Protein AF-A0A2N6DGY4-F1 (afdb_monomer_lite)

Structure (mmCIF, N/CA/C/O backbone):
data_AF-A0A2N6DGY4-F1
#
_entry.id   AF-A0A2N6DGY4-F1
#
loop_
_atom_site.group_PDB
_atom_site.id
_atom_site.type_symbol
_atom_site.label_atom_id
_atom_site.label_alt_id
_atom_site.label_comp_id
_atom_site.label_asym_id
_atom_site.label_entity_id
_atom_site.label_seq_id
_atom_site.pdbx_PDB_ins_code
_atom_site.Cartn_x
_atom_site.Cartn_y
_atom_site.Cartn_z
_atom_site.occupancy
_atom_site.B_iso_or_equiv
_atom_site.auth_seq_id
_atom_site.auth_comp_id
_atom_site.auth_asym_id
_atom_site.auth_atom_id
_atom_site.pdbx_PDB_model_num
ATOM 1 N N . MET A 1 1 ? -40.357 12.309 -20.373 1.00 39.03 1 MET A N 1
ATOM 2 C CA . MET A 1 1 ? -41.291 12.139 -21.505 1.00 39.03 1 MET A CA 1
ATOM 3 C C . MET A 1 1 ? -40.681 11.118 -22.442 1.00 39.03 1 MET A C 1
ATOM 5 O O . MET A 1 1 ? -39.533 11.291 -22.821 1.00 39.03 1 MET A O 1
ATOM 9 N N . VAL A 1 2 ? -41.401 10.028 -22.698 1.00 41.91 2 VAL A N 1
ATOM 10 C CA . VAL A 1 2 ? -40.986 8.925 -23.576 1.00 41.91 2 VAL A CA 1
ATOM 11 C C . VAL A 1 2 ? -41.281 9.350 -25.013 1.00 41.91 2 VAL A C 1
ATOM 13 O O . VAL A 1 2 ? -42.419 9.712 -25.300 1.00 41.91 2 VAL A O 1
ATOM 16 N N . VAL A 1 3 ? -40.279 9.338 -25.892 1.00 42.84 3 VAL A N 1
ATOM 17 C CA . VAL A 1 3 ? -40.482 9.510 -27.337 1.00 42.84 3 VAL A CA 1
ATOM 18 C C . VAL A 1 3 ? -40.303 8.132 -27.959 1.00 42.84 3 VAL A C 1
ATOM 20 O O . VAL A 1 3 ? -39.264 7.504 -27.794 1.00 42.84 3 VAL A O 1
ATOM 23 N N . SER A 1 4 ? -41.384 7.632 -28.548 1.00 48.47 4 SER A N 1
ATOM 24 C CA . SER A 1 4 ? -41.482 6.317 -29.173 1.00 48.47 4 SER A CA 1
ATOM 25 C C . SER A 1 4 ? -41.082 6.425 -30.641 1.00 48.47 4 SER A C 1
ATOM 27 O O . SER A 1 4 ? -41.733 7.152 -31.390 1.00 48.47 4 SER A O 1
ATOM 29 N N . ASP A 1 5 ? -40.075 5.663 -31.063 1.00 54.09 5 ASP A N 1
ATOM 30 C CA . ASP A 1 5 ? -39.605 5.596 -32.452 1.00 54.09 5 ASP A CA 1
ATOM 31 C C . ASP A 1 5 ? -40.503 4.686 -33.303 1.00 54.09 5 ASP A C 1
ATOM 33 O O . ASP A 1 5 ? -40.156 3.550 -33.624 1.00 54.09 5 ASP A O 1
ATOM 37 N N . TYR A 1 6 ? -41.688 5.172 -33.671 1.00 53.78 6 TYR A N 1
ATOM 38 C CA . TYR A 1 6 ? -42.508 4.499 -34.677 1.00 53.78 6 TYR A CA 1
ATOM 39 C C . TYR A 1 6 ? -42.215 5.080 -36.065 1.00 53.78 6 TYR A C 1
ATOM 41 O O . TYR A 1 6 ? -42.572 6.223 -36.348 1.00 53.78 6 TYR A O 1
ATOM 49 N N . SER A 1 7 ? -41.584 4.291 -36.940 1.00 55.41 7 SER A N 1
ATOM 50 C CA . SER A 1 7 ? -41.546 4.564 -38.384 1.00 55.41 7 SER A CA 1
ATOM 51 C C . SER A 1 7 ? -42.623 3.734 -39.088 1.00 55.41 7 SER A C 1
ATOM 53 O O . SER A 1 7 ? -42.681 2.522 -38.871 1.00 55.41 7 SER A O 1
ATOM 55 N N . PRO A 1 8 ? -43.490 4.348 -39.911 1.00 58.81 8 PRO A N 1
ATOM 56 C CA . PRO A 1 8 ? -44.536 3.620 -40.616 1.00 58.81 8 PRO A CA 1
ATOM 57 C C . PRO A 1 8 ? -43.950 2.700 -41.705 1.00 58.81 8 PRO A C 1
ATOM 59 O O . PRO A 1 8 ? -42.898 3.007 -42.271 1.00 58.81 8 PRO A O 1
ATOM 62 N N . PRO A 1 9 ? -44.625 1.581 -42.021 1.00 60.22 9 PRO A N 1
ATOM 63 C CA . PRO A 1 9 ? -44.179 0.657 -43.057 1.00 60.22 9 PRO A CA 1
ATOM 64 C C . PRO A 1 9 ? -44.256 1.293 -44.452 1.00 60.22 9 PRO A C 1
ATOM 66 O O . PRO A 1 9 ? -45.220 1.983 -44.787 1.00 60.22 9 PRO A O 1
ATOM 69 N N . ILE A 1 10 ? -43.216 1.056 -45.253 1.00 59.31 10 ILE A N 1
ATOM 70 C CA . ILE A 1 10 ? -43.077 1.553 -46.626 1.00 59.31 10 ILE A CA 1
ATOM 71 C C . ILE A 1 10 ? -43.945 0.694 -47.553 1.00 59.31 10 ILE A C 1
ATOM 73 O O . ILE A 1 10 ? -43.840 -0.530 -47.556 1.00 59.31 10 ILE A O 1
ATOM 77 N N . ASP A 1 11 ? -44.802 1.350 -48.334 1.00 55.53 11 ASP A N 1
ATOM 78 C CA . ASP A 1 11 ? -45.708 0.724 -49.297 1.00 55.53 11 ASP A CA 1
ATOM 79 C C . ASP A 1 11 ? -45.012 0.576 -50.662 1.00 55.53 11 ASP A C 1
ATOM 81 O O . ASP A 1 11 ? -44.899 1.526 -51.445 1.00 55.53 11 ASP A O 1
ATOM 85 N N . TYR A 1 12 ? -44.476 -0.621 -50.913 1.00 55.09 12 TYR A N 1
ATOM 86 C CA . TYR A 1 12 ? -43.633 -0.939 -52.072 1.00 55.09 12 TYR A CA 1
ATOM 87 C C . TYR A 1 12 ? -44.379 -0.911 -53.419 1.00 55.09 12 TYR A C 1
ATOM 89 O O . TYR A 1 12 ? -43.731 -0.910 -54.464 1.00 55.09 12 TYR A O 1
ATOM 97 N N . GLU A 1 13 ? -45.714 -0.825 -53.431 1.00 57.50 13 GLU A N 1
ATOM 98 C CA . GLU A 1 13 ? -46.500 -0.733 -54.672 1.00 57.50 13 GLU A CA 1
ATOM 99 C C . GLU A 1 13 ? -46.422 0.654 -55.337 1.00 57.50 13 GLU A C 1
ATOM 101 O O . GLU A 1 13 ? -46.676 0.782 -56.536 1.00 57.50 13 GLU A O 1
ATOM 106 N N . LYS A 1 14 ? -46.024 1.703 -54.601 1.00 56.22 14 LYS A N 1
ATOM 107 C CA . LYS A 1 14 ? -45.952 3.087 -55.117 1.00 56.22 14 LYS A CA 1
ATOM 108 C C . LYS A 1 14 ? -44.563 3.538 -55.576 1.00 56.22 14 LYS A C 1
ATOM 110 O O . LYS A 1 14 ? -44.437 4.657 -56.072 1.00 56.22 14 LYS A O 1
ATOM 115 N N . GLN A 1 15 ? -43.526 2.713 -55.422 1.00 55.09 15 GLN A N 1
ATOM 116 C CA . GLN A 1 15 ? -42.140 3.090 -55.738 1.00 55.09 15 GLN A CA 1
ATOM 117 C C . GLN A 1 15 ? -41.416 2.010 -56.561 1.00 55.09 15 GLN A C 1
ATOM 119 O O . GLN A 1 15 ? -40.514 1.342 -56.053 1.00 55.09 15 GLN A O 1
ATOM 124 N N . PRO A 1 16 ? -41.745 1.855 -57.858 1.00 52.66 16 PRO A N 1
ATOM 125 C CA . PRO A 1 16 ? -41.068 0.888 -58.726 1.00 52.66 16 PRO A CA 1
ATOM 126 C C . PRO A 1 16 ? -39.589 1.229 -59.003 1.00 52.66 16 PRO A C 1
ATOM 128 O O . PRO A 1 16 ? -38.867 0.414 -59.569 1.00 52.66 16 PRO A O 1
ATOM 131 N N . GLU A 1 17 ? -39.097 2.406 -58.597 1.00 54.88 17 GLU A N 1
ATOM 132 C CA . GLU A 1 17 ? -37.714 2.837 -58.855 1.00 54.88 17 GLU A CA 1
ATOM 133 C C . GLU A 1 17 ? -36.662 2.247 -57.899 1.00 54.88 17 GLU A C 1
ATOM 135 O O . GLU A 1 17 ? -35.471 2.315 -58.203 1.00 54.88 17 GLU A O 1
ATOM 140 N N . LEU A 1 18 ? -37.069 1.627 -56.783 1.00 50.31 18 LEU A N 1
ATOM 141 C CA . LEU A 1 18 ? -36.147 0.964 -55.843 1.00 50.31 18 LEU A CA 1
ATOM 142 C C . LEU A 1 18 ? -35.707 -0.440 -56.299 1.00 50.31 18 LEU A C 1
ATOM 144 O O . LEU A 1 18 ? -34.848 -1.049 -55.667 1.00 50.31 18 LEU A O 1
ATOM 148 N N . LEU A 1 19 ? -36.252 -0.943 -57.410 1.00 54.75 19 LEU A N 1
ATOM 149 C CA . LEU A 1 19 ? -35.887 -2.224 -58.024 1.00 54.75 19 LEU A CA 1
ATOM 150 C C . LEU A 1 19 ? -34.926 -2.030 -59.208 1.00 54.75 19 LEU A C 1
ATOM 152 O O . LEU A 1 19 ? -35.121 -2.602 -60.279 1.00 54.75 19 LEU A O 1
ATOM 156 N N . LYS A 1 20 ? -33.882 -1.211 -59.038 1.00 52.59 20 LYS A N 1
ATOM 157 C CA . LYS A 1 20 ? -32.776 -1.151 -60.004 1.00 52.59 20 LYS A CA 1
ATOM 158 C C . LYS A 1 20 ? -31.619 -2.030 -59.531 1.00 52.59 20 LYS A C 1
ATOM 160 O O . LYS A 1 20 ? -31.184 -1.963 -58.389 1.00 52.59 20 LYS A O 1
ATOM 165 N N . GLU A 1 21 ? -31.233 -2.890 -60.462 1.00 56.59 21 GLU A N 1
ATOM 166 C CA . GLU A 1 21 ? -30.308 -4.024 -60.453 1.00 56.59 21 GLU A CA 1
ATOM 167 C C . GLU A 1 21 ? -29.073 -3.912 -59.535 1.00 56.5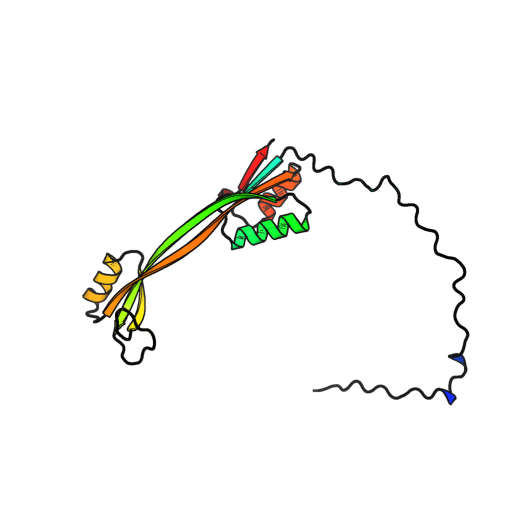9 21 GLU A C 1
ATOM 169 O O . GLU A 1 21 ? -28.536 -2.821 -59.333 1.00 56.59 21 GLU A O 1
ATOM 174 N N . PRO A 1 22 ? -28.562 -5.047 -59.011 1.00 53.75 22 PRO A N 1
ATOM 175 C CA . PRO A 1 22 ? -27.356 -5.051 -58.193 1.00 53.75 22 PRO A CA 1
ATOM 176 C C . PRO A 1 22 ? -26.174 -4.496 -58.991 1.00 53.75 22 PRO A C 1
ATOM 178 O O . PRO A 1 22 ? -25.843 -4.986 -60.073 1.00 53.75 22 PRO A O 1
ATOM 181 N N . VAL A 1 23 ? -25.524 -3.480 -58.422 1.00 52.97 23 VAL A N 1
ATOM 182 C CA . VAL A 1 23 ? -24.280 -2.898 -58.931 1.00 52.97 23 VAL A CA 1
ATOM 183 C C . VAL A 1 23 ? -23.267 -4.025 -59.131 1.00 52.97 23 VAL A C 1
ATOM 185 O O . VAL A 1 23 ? -22.793 -4.630 -58.168 1.00 52.97 23 VAL A O 1
ATOM 188 N N . LYS A 1 24 ? -22.938 -4.323 -60.391 1.00 49.06 24 LYS A N 1
ATOM 189 C CA . LYS A 1 24 ? -21.827 -5.210 -60.735 1.00 49.06 24 LYS A CA 1
ATOM 190 C C . LYS A 1 24 ? -20.536 -4.531 -60.281 1.00 49.06 24 LYS A C 1
ATOM 192 O O . LYS A 1 24 ? -20.100 -3.559 -60.889 1.00 49.06 24 LYS A O 1
ATOM 197 N N . LEU A 1 25 ? -19.946 -5.026 -59.195 1.00 57.31 25 LEU A N 1
ATOM 198 C CA . LEU A 1 25 ? -18.586 -4.678 -58.790 1.00 57.31 25 LEU A CA 1
ATOM 199 C C . LEU A 1 25 ? -17.621 -5.320 -59.794 1.00 57.31 25 LEU A C 1
ATOM 201 O O . LEU A 1 25 ? -17.200 -6.464 -59.629 1.00 57.31 25 LEU A O 1
ATOM 205 N N . GLU A 1 26 ? -17.324 -4.608 -60.876 1.00 49.41 26 GLU A N 1
ATOM 206 C CA . GLU A 1 26 ? -16.215 -4.959 -61.755 1.00 49.41 26 GLU A CA 1
ATOM 207 C C . GLU A 1 26 ? -14.895 -4.594 -61.068 1.00 49.41 26 GLU A C 1
ATOM 209 O O . GLU A 1 26 ? -14.619 -3.428 -60.796 1.00 49.41 26 GLU A O 1
ATOM 214 N N . GLY A 1 27 ? -14.080 -5.616 -60.805 1.00 51.31 27 GLY A N 1
ATOM 215 C CA . GLY A 1 27 ? -12.687 -5.473 -60.394 1.00 51.31 27 GLY A CA 1
ATOM 216 C C . GLY A 1 27 ? -12.448 -5.747 -58.913 1.00 51.31 27 GLY A C 1
ATOM 217 O O . GLY A 1 27 ? -12.814 -4.963 -58.041 1.00 51.31 27 GLY A O 1
ATOM 218 N N . GLU A 1 28 ? -11.771 -6.861 -58.630 1.00 56.12 28 GLU A N 1
ATOM 219 C CA . GLU A 1 28 ? -11.122 -7.101 -57.341 1.00 56.12 28 GLU A CA 1
ATOM 220 C C . GLU A 1 28 ? -10.178 -5.911 -57.065 1.00 56.12 28 GLU A C 1
ATOM 222 O O . GLU A 1 28 ? -9.369 -5.578 -57.938 1.00 56.12 28 GLU A O 1
ATOM 227 N N . PRO A 1 29 ? -10.290 -5.209 -55.920 1.00 58.53 29 PRO A N 1
ATOM 228 C CA . PRO A 1 29 ? -9.463 -4.037 -55.665 1.00 58.53 29 PRO A CA 1
ATOM 229 C C . PRO A 1 29 ? -7.990 -4.442 -55.740 1.00 58.53 29 PRO A C 1
ATOM 231 O O . PRO A 1 29 ? -7.596 -5.433 -55.120 1.00 58.53 29 PRO A O 1
ATOM 234 N N . GLU A 1 30 ? -7.179 -3.691 -56.498 1.00 59.34 30 GLU A N 1
ATOM 235 C CA . GLU A 1 30 ? -5.741 -3.944 -56.605 1.00 59.34 30 GLU A CA 1
ATOM 236 C C . GLU A 1 30 ? -5.162 -4.154 -55.204 1.00 59.34 30 GLU A C 1
ATOM 238 O O . GLU A 1 30 ? -5.212 -3.266 -54.344 1.00 59.34 30 GLU A O 1
ATOM 243 N N . LYS A 1 31 ? -4.625 -5.358 -54.960 1.00 57.69 31 LYS A N 1
ATOM 244 C CA . LYS A 1 31 ? -3.928 -5.678 -53.715 1.00 57.69 31 LYS A CA 1
ATOM 245 C C . LYS A 1 31 ? -2.839 -4.633 -53.531 1.00 57.69 31 LYS A C 1
ATOM 247 O O . LYS A 1 31 ? -1.852 -4.628 -54.270 1.00 57.69 31 LYS A O 1
ATOM 252 N N . ARG A 1 32 ? -3.029 -3.741 -52.552 1.00 54.66 32 ARG A N 1
ATOM 253 C CA . ARG A 1 32 ? -2.043 -2.722 -52.188 1.00 54.66 32 ARG A CA 1
ATOM 254 C C . ARG A 1 32 ? -0.699 -3.424 -52.037 1.00 54.66 32 ARG A C 1
ATOM 256 O O . ARG A 1 32 ? -0.557 -4.317 -51.201 1.00 54.66 32 ARG A O 1
ATOM 263 N N . LYS A 1 33 ? 0.279 -3.045 -52.860 1.00 54.59 33 LYS A N 1
ATOM 264 C CA . LYS A 1 33 ? 1.660 -3.485 -52.668 1.00 54.59 33 LYS A CA 1
ATOM 265 C C . LYS A 1 33 ? 2.062 -3.007 -51.278 1.00 54.59 33 LYS A C 1
ATOM 267 O O . LYS A 1 33 ? 2.121 -1.804 -51.042 1.00 54.59 33 LYS A O 1
ATOM 272 N N . VAL A 1 34 ? 2.259 -3.944 -50.353 1.00 52.31 34 VAL A N 1
ATOM 273 C CA . VAL A 1 34 ? 2.777 -3.635 -49.020 1.00 52.31 34 VAL A CA 1
ATOM 274 C C . VAL A 1 34 ? 4.138 -2.993 -49.235 1.00 52.31 34 VAL A C 1
ATOM 276 O O . VAL A 1 34 ? 5.075 -3.649 -49.696 1.00 52.31 34 VAL A O 1
ATOM 279 N N . ASP A 1 35 ? 4.219 -1.693 -48.977 1.00 48.44 35 ASP A N 1
ATOM 280 C CA . ASP A 1 35 ? 5.460 -0.952 -49.095 1.00 48.44 35 ASP A CA 1
ATOM 281 C C . ASP A 1 35 ? 6.401 -1.445 -47.991 1.00 48.44 35 ASP A C 1
ATOM 283 O O . ASP A 1 35 ? 6.262 -1.103 -46.815 1.00 48.44 35 ASP A O 1
ATOM 287 N N . LYS A 1 36 ? 7.338 -2.326 -48.359 1.00 55.38 36 LYS A N 1
ATOM 288 C CA . LYS A 1 36 ? 8.280 -2.966 -47.425 1.00 55.38 36 LYS A CA 1
ATOM 289 C C . LYS A 1 36 ? 9.195 -1.960 -46.716 1.00 55.38 36 LYS A C 1
ATOM 291 O O . LYS A 1 36 ? 9.914 -2.351 -45.805 1.00 55.38 36 LYS A O 1
ATOM 296 N N . ARG A 1 37 ? 9.172 -0.682 -47.110 1.00 54.00 37 ARG A N 1
ATOM 297 C CA . ARG A 1 37 ? 9.932 0.402 -46.473 1.00 54.00 37 ARG A CA 1
ATOM 298 C C . ARG A 1 37 ? 9.261 0.958 -45.214 1.00 54.00 37 ARG A C 1
ATOM 300 O O . ARG A 1 37 ? 9.945 1.594 -44.425 1.00 54.00 37 ARG A O 1
ATOM 307 N N . ASN A 1 38 ? 7.974 0.668 -44.998 1.00 42.44 38 ASN A N 1
ATOM 308 C CA . ASN A 1 38 ? 7.235 1.082 -43.798 1.00 42.44 38 ASN A CA 1
ATOM 309 C C . ASN A 1 38 ? 7.101 -0.0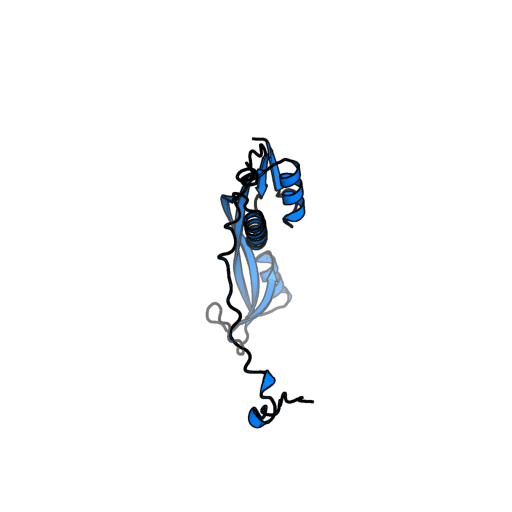19 -42.740 1.00 42.44 38 ASN A C 1
ATOM 311 O O . ASN A 1 38 ? 6.539 0.226 -41.678 1.00 42.44 38 ASN A O 1
ATOM 315 N N . LEU A 1 39 ? 7.687 -1.199 -42.962 1.00 43.22 39 LEU A N 1
ATOM 316 C CA . LEU A 1 39 ? 8.023 -2.119 -41.872 1.00 43.22 39 LEU A CA 1
ATOM 317 C C . LEU A 1 39 ? 9.331 -1.659 -41.215 1.00 43.22 39 LEU A C 1
ATOM 319 O O . LEU A 1 39 ? 10.287 -2.415 -41.081 1.00 43.22 39 LEU A O 1
ATOM 323 N N . ILE A 1 40 ? 9.373 -0.394 -40.795 1.00 43.91 40 ILE A N 1
ATOM 324 C CA . ILE A 1 40 ? 10.245 -0.013 -39.694 1.00 43.91 40 ILE A CA 1
ATOM 325 C C . ILE A 1 40 ? 9.531 -0.582 -38.474 1.00 43.91 40 ILE A C 1
ATOM 327 O O . ILE A 1 40 ? 8.750 0.099 -37.816 1.00 43.91 40 ILE A O 1
ATOM 331 N N . THR A 1 41 ? 9.750 -1.869 -38.192 1.00 46.97 41 THR A N 1
ATOM 332 C CA . THR A 1 41 ? 9.709 -2.313 -36.798 1.00 46.97 41 THR A CA 1
ATOM 333 C C . THR A 1 41 ? 10.499 -1.264 -36.028 1.00 46.97 41 THR A C 1
ATOM 335 O O . THR A 1 41 ? 11.653 -1.044 -36.418 1.00 46.97 41 THR A O 1
ATOM 338 N N . PRO A 1 42 ? 9.925 -0.561 -35.032 1.00 45.28 42 PRO A N 1
ATOM 339 C CA . PRO A 1 42 ? 10.731 0.291 -34.188 1.00 45.28 42 PRO A CA 1
ATOM 340 C C . PRO A 1 42 ? 11.782 -0.635 -33.598 1.00 45.28 42 PRO A C 1
ATOM 342 O O . PRO A 1 42 ? 11.497 -1.500 -32.771 1.00 45.28 42 PRO A O 1
ATOM 345 N N . VAL A 1 43 ? 12.998 -0.525 -34.120 1.00 45.91 43 VAL A N 1
ATOM 346 C CA . VAL A 1 43 ? 14.154 -1.136 -33.510 1.00 45.91 43 VAL A CA 1
ATOM 347 C C . VAL A 1 43 ? 14.297 -0.324 -32.236 1.00 45.91 43 VAL A C 1
ATOM 349 O O . VAL A 1 43 ? 14.876 0.759 -32.235 1.00 45.91 43 VAL A O 1
ATOM 352 N N . LEU A 1 44 ? 13.657 -0.793 -31.167 1.00 54.84 44 LEU A N 1
ATOM 353 C CA . LEU A 1 44 ? 13.866 -0.322 -29.808 1.00 54.84 44 LEU A CA 1
ATOM 354 C C . LEU A 1 44 ? 15.296 -0.740 -29.417 1.00 54.84 44 LEU A C 1
ATOM 356 O O . LEU A 1 44 ? 15.514 -1.562 -28.540 1.00 54.84 44 LEU A O 1
ATOM 360 N N . THR A 1 45 ? 16.309 -0.217 -30.111 1.00 56.19 45 THR A N 1
ATOM 361 C CA . THR A 1 45 ? 17.705 -0.188 -29.663 1.00 56.19 45 THR A CA 1
ATOM 362 C C . THR A 1 45 ? 17.857 1.034 -28.781 1.00 56.19 45 THR A C 1
ATOM 364 O O . THR A 1 45 ? 18.548 2.000 -29.101 1.00 56.19 45 THR A O 1
ATOM 367 N N . GLY A 1 46 ? 17.100 1.032 -27.695 1.00 62.28 46 GLY A N 1
ATOM 368 C CA . GLY A 1 46 ? 17.268 1.997 -26.640 1.00 62.28 46 GLY A CA 1
ATOM 369 C C . GLY A 1 46 ? 18.377 1.546 -25.706 1.00 62.28 46 GLY A C 1
ATOM 370 O O . GLY A 1 46 ? 18.266 0.488 -25.093 1.00 62.28 46 GLY A O 1
ATOM 371 N N . ASN A 1 47 ? 19.423 2.356 -25.555 1.00 83.12 47 ASN A N 1
ATOM 372 C CA . ASN A 1 47 ? 20.480 2.118 -24.567 1.00 83.12 47 ASN A CA 1
ATOM 373 C C . ASN A 1 47 ? 20.053 2.557 -23.160 1.00 83.12 47 ASN A C 1
ATOM 375 O O . ASN A 1 47 ? 20.900 2.802 -22.312 1.00 83.12 47 ASN A O 1
ATOM 379 N N . TYR A 1 48 ? 18.757 2.727 -22.904 1.00 88.69 48 TYR A N 1
ATOM 380 C CA . TYR A 1 48 ? 18.251 3.098 -21.595 1.00 88.69 48 TYR A CA 1
ATOM 381 C C . TYR A 1 48 ? 17.204 2.092 -21.121 1.00 88.69 48 TYR A C 1
ATOM 383 O O . TYR A 1 48 ? 16.406 1.548 -21.885 1.00 88.69 48 TYR A O 1
ATOM 391 N N . SER A 1 49 ? 17.210 1.854 -19.820 1.00 91.12 49 SER A N 1
ATOM 392 C CA . SER A 1 49 ? 16.173 1.134 -19.096 1.00 91.12 49 SER A CA 1
ATOM 393 C C . SER A 1 49 ? 15.694 1.999 -17.950 1.00 91.12 49 SER A C 1
ATOM 395 O O . SER A 1 49 ? 16.493 2.675 -17.303 1.00 91.12 49 SER A O 1
ATOM 397 N N . ILE A 1 50 ? 14.405 1.954 -17.668 1.00 93.00 50 ILE A N 1
ATOM 398 C CA . ILE A 1 50 ? 13.826 2.639 -16.522 1.00 93.00 50 ILE A CA 1
ATOM 399 C C . ILE A 1 50 ? 13.405 1.603 -15.490 1.00 93.00 50 ILE A C 1
ATOM 401 O O . ILE A 1 50 ? 12.735 0.628 -15.815 1.00 93.00 50 ILE A O 1
ATOM 405 N N . GLN A 1 51 ? 13.813 1.806 -14.249 1.00 94.69 51 GLN A N 1
ATOM 406 C CA . GLN A 1 51 ? 13.444 0.974 -13.120 1.00 94.69 51 GLN A CA 1
ATOM 407 C C . GLN A 1 51 ? 12.493 1.744 -12.214 1.00 94.69 51 GLN A C 1
ATOM 409 O O . GLN A 1 51 ? 12.793 2.852 -11.768 1.00 94.69 51 GLN A O 1
ATOM 414 N N . PHE A 1 52 ? 11.353 1.134 -11.936 1.00 95.75 52 PHE A N 1
ATOM 415 C CA . PHE A 1 52 ? 10.380 1.562 -10.950 1.00 95.75 52 PHE A CA 1
ATOM 416 C C . PHE A 1 52 ? 10.576 0.716 -9.704 1.00 95.75 52 PHE A C 1
ATOM 418 O O . PHE A 1 52 ? 10.350 -0.487 -9.750 1.00 95.75 52 PHE A O 1
ATOM 425 N N . LEU A 1 53 ? 11.016 1.334 -8.615 1.00 95.94 53 LEU A N 1
ATOM 426 C CA . LEU A 1 53 ? 11.391 0.647 -7.387 1.00 95.94 53 LEU A CA 1
ATOM 427 C C . LEU A 1 53 ? 10.356 0.871 -6.289 1.00 95.94 53 LEU A C 1
ATOM 429 O O . LEU A 1 53 ? 9.907 1.997 -6.063 1.00 95.94 53 LEU A O 1
ATOM 433 N N . ASP A 1 54 ? 10.035 -0.186 -5.552 1.00 94.88 54 ASP A N 1
ATOM 434 C CA . ASP A 1 54 ? 9.148 -0.168 -4.393 1.00 94.88 54 ASP A CA 1
ATOM 435 C C . ASP A 1 54 ? 7.804 0.522 -4.694 1.00 94.88 54 ASP A C 1
ATOM 437 O O . ASP A 1 54 ? 7.311 1.371 -3.934 1.00 94.88 54 ASP A O 1
ATOM 441 N N . ILE A 1 55 ? 7.215 0.211 -5.851 1.00 95.44 55 ILE A N 1
ATOM 442 C CA . ILE A 1 55 ? 5.930 0.771 -6.283 1.00 95.44 55 ILE A CA 1
ATOM 443 C C . ILE A 1 55 ? 4.767 -0.083 -5.779 1.00 95.44 55 ILE A C 1
ATOM 445 O O . ILE A 1 55 ? 4.885 -1.298 -5.670 1.00 95.44 55 ILE A O 1
ATOM 449 N N . SER A 1 56 ? 3.649 0.555 -5.427 1.00 95.12 56 SER A N 1
ATOM 450 C CA . SER A 1 56 ? 2.452 -0.155 -4.950 1.00 95.12 56 SER A CA 1
ATOM 451 C C . SER A 1 56 ? 1.802 -0.971 -6.074 1.00 95.12 56 SER A C 1
ATOM 453 O O . SER A 1 56 ? 2.022 -0.660 -7.240 1.00 95.12 56 SER A O 1
ATOM 455 N N . GLU A 1 57 ? 0.941 -1.947 -5.761 1.00 94.00 57 GLU A N 1
ATOM 456 C CA . GLU A 1 57 ? 0.141 -2.655 -6.786 1.00 94.00 57 GLU A CA 1
ATOM 457 C C . GLU A 1 57 ? -0.607 -1.687 -7.719 1.00 94.00 57 GLU A C 1
ATOM 459 O O . GLU A 1 57 ? -0.619 -1.870 -8.933 1.00 94.00 57 GLU A O 1
ATOM 464 N N . ALA A 1 58 ? -1.197 -0.621 -7.169 1.00 93.69 58 ALA A N 1
ATOM 465 C CA . ALA A 1 58 ? -1.931 0.360 -7.964 1.00 93.69 58 ALA A CA 1
ATOM 466 C C . ALA A 1 58 ? -1.016 1.091 -8.960 1.00 93.69 58 ALA A C 1
ATOM 468 O O . ALA A 1 58 ? -1.397 1.320 -10.106 1.00 93.69 58 ALA A O 1
ATOM 469 N N . ASP A 1 59 ? 0.197 1.443 -8.536 1.00 94.88 59 ASP A N 1
ATOM 470 C CA . ASP A 1 59 ? 1.183 2.090 -9.402 1.00 94.88 59 ASP A CA 1
ATOM 471 C C . ASP A 1 59 ? 1.788 1.104 -10.408 1.00 94.88 59 ASP A C 1
ATOM 473 O O . ASP A 1 59 ? 1.960 1.451 -11.573 1.00 94.88 59 ASP A O 1
ATOM 477 N N . ALA A 1 60 ? 2.027 -0.144 -9.999 1.00 94.38 60 ALA A N 1
ATOM 478 C CA . ALA A 1 60 ? 2.455 -1.218 -10.889 1.00 94.38 60 ALA A CA 1
ATOM 479 C C . ALA A 1 60 ? 1.426 -1.460 -11.999 1.00 94.38 60 ALA A C 1
ATOM 481 O O . ALA A 1 60 ? 1.802 -1.598 -13.160 1.00 94.38 60 ALA A O 1
ATOM 482 N N . GLY A 1 61 ? 0.128 -1.417 -11.681 1.00 93.88 61 GLY A N 1
ATOM 483 C CA . GLY A 1 61 ? -0.946 -1.480 -12.673 1.00 93.88 61 GLY A CA 1
ATOM 484 C C . GLY A 1 61 ? -0.881 -0.352 -13.710 1.00 93.88 61 GLY A C 1
ATOM 485 O O . GLY A 1 61 ? -1.049 -0.605 -14.905 1.00 93.88 61 GLY A O 1
ATOM 486 N N . LYS A 1 62 ? -0.561 0.879 -13.286 1.00 93.31 62 LYS A N 1
ATOM 487 C CA . LYS A 1 62 ? -0.365 2.011 -14.212 1.00 93.31 62 LYS A CA 1
ATOM 488 C C . LYS A 1 62 ? 0.844 1.793 -15.116 1.00 93.31 62 LYS A C 1
ATOM 490 O O . LYS A 1 62 ? 0.739 2.008 -16.318 1.00 93.31 62 LYS A O 1
ATOM 495 N N . VAL A 1 63 ? 1.969 1.345 -14.554 1.00 92.94 63 VAL A N 1
ATOM 496 C CA . VAL A 1 63 ? 3.194 1.063 -15.320 1.00 92.94 63 VAL A CA 1
ATOM 497 C C . VAL A 1 63 ? 2.962 -0.065 -16.330 1.00 92.94 63 VAL A C 1
ATOM 499 O O . VAL A 1 63 ? 3.369 0.082 -17.478 1.00 92.94 63 VAL A O 1
ATOM 502 N N . ARG A 1 64 ? 2.251 -1.138 -15.948 1.00 93.75 64 ARG A N 1
ATOM 503 C CA . ARG A 1 64 ? 1.840 -2.225 -16.860 1.00 93.75 64 ARG A CA 1
ATOM 504 C C . ARG A 1 64 ? 1.015 -1.693 -18.025 1.00 93.75 64 ARG A C 1
ATOM 506 O O . ARG A 1 64 ? 1.410 -1.861 -19.170 1.00 93.75 64 ARG A O 1
ATOM 513 N N . THR A 1 65 ? -0.052 -0.956 -17.719 1.00 91.81 65 THR A N 1
ATOM 514 C CA . THR A 1 65 ? -0.928 -0.351 -18.735 1.00 91.81 65 THR A CA 1
ATOM 515 C C . THR A 1 65 ? -0.144 0.573 -19.671 1.00 91.81 65 THR A C 1
ATOM 517 O O . THR A 1 65 ? -0.351 0.572 -20.880 1.00 91.81 65 THR A O 1
ATOM 520 N N . LEU A 1 66 ? 0.781 1.371 -19.127 1.00 89.12 66 LEU A N 1
ATOM 521 C CA . LEU A 1 66 ? 1.600 2.283 -19.920 1.00 89.12 66 LEU A CA 1
ATOM 522 C C . LEU A 1 66 ? 2.573 1.531 -20.836 1.00 89.12 66 LEU A C 1
ATOM 524 O O . LEU A 1 66 ? 2.737 1.930 -21.986 1.00 89.12 66 LEU A O 1
ATOM 528 N N . ALA A 1 67 ? 3.210 0.469 -20.342 1.00 89.12 67 ALA A N 1
ATOM 529 C CA . ALA A 1 67 ? 4.111 -0.353 -21.141 1.00 89.12 67 ALA A CA 1
ATOM 530 C C . ALA A 1 67 ? 3.359 -1.080 -22.264 1.00 89.12 67 ALA A C 1
ATOM 532 O O . ALA A 1 67 ? 3.796 -1.019 -23.408 1.00 89.12 67 ALA A O 1
ATOM 533 N N . GLU A 1 68 ? 2.203 -1.676 -21.958 1.00 88.62 68 GLU A N 1
ATOM 534 C CA . GLU A 1 68 ? 1.338 -2.357 -22.931 1.00 88.62 68 GLU A CA 1
ATOM 535 C C . GLU A 1 68 ? 0.855 -1.404 -24.032 1.00 88.62 68 GLU A C 1
ATOM 537 O O . GLU A 1 68 ? 0.977 -1.715 -25.210 1.00 88.62 68 GLU A O 1
ATOM 542 N N . ASN A 1 69 ? 0.394 -0.201 -23.675 1.00 87.56 69 ASN A N 1
ATOM 543 C CA . ASN A 1 69 ? -0.088 0.787 -24.649 1.00 87.56 69 ASN A CA 1
ATOM 544 C C . ASN A 1 69 ? 0.997 1.323 -25.599 1.00 87.56 69 ASN A C 1
ATOM 546 O O . ASN A 1 69 ? 0.664 1.958 -26.598 1.00 87.56 69 ASN A O 1
ATOM 550 N N . ASN A 1 70 ? 2.275 1.145 -25.261 1.00 84.31 70 ASN A N 1
ATOM 551 C CA . ASN A 1 70 ? 3.409 1.635 -26.046 1.00 84.31 70 ASN A CA 1
ATOM 552 C C . ASN A 1 70 ? 4.311 0.491 -26.547 1.00 84.31 70 ASN A C 1
ATOM 554 O O . ASN A 1 70 ? 5.431 0.758 -26.982 1.00 84.31 70 ASN A O 1
ATOM 558 N N . ASP A 1 71 ? 3.848 -0.762 -26.458 1.00 85.75 71 ASP A N 1
ATOM 559 C CA . ASP A 1 71 ? 4.587 -1.970 -26.852 1.00 85.75 71 ASP A CA 1
ATOM 560 C C . ASP A 1 71 ? 5.998 -2.070 -26.232 1.00 85.75 71 ASP A C 1
ATOM 562 O O . ASP A 1 71 ? 6.947 -2.572 -26.843 1.00 85.75 71 ASP A O 1
ATOM 566 N N . PHE A 1 72 ? 6.165 -1.581 -25.000 1.00 87.00 72 PHE A N 1
ATOM 567 C CA . PHE A 1 72 ? 7.443 -1.663 -24.300 1.00 87.00 72 PHE A CA 1
ATOM 568 C C . PHE A 1 72 ? 7.607 -2.989 -23.559 1.00 87.00 72 PHE A C 1
ATOM 570 O O . PHE A 1 72 ? 6.685 -3.493 -22.919 1.00 87.00 72 PHE A O 1
ATOM 577 N N . ASN A 1 73 ? 8.831 -3.520 -23.569 1.00 89.06 73 ASN A N 1
ATOM 578 C CA . ASN A 1 73 ? 9.152 -4.722 -22.815 1.00 89.06 73 ASN A CA 1
ATOM 579 C C . ASN A 1 73 ? 9.306 -4.395 -21.322 1.00 89.06 73 ASN A C 1
ATOM 581 O O . ASN A 1 73 ? 10.258 -3.723 -20.916 1.00 89.06 73 ASN A O 1
ATOM 585 N N . LEU A 1 74 ? 8.357 -4.882 -20.525 1.00 92.56 74 LEU A N 1
ATOM 586 C CA . LEU A 1 74 ? 8.295 -4.718 -19.079 1.00 92.56 74 LEU A CA 1
ATOM 587 C C . LEU A 1 74 ? 8.670 -6.031 -18.391 1.00 92.56 74 LEU A C 1
ATOM 589 O O . LEU A 1 74 ? 8.034 -7.063 -18.602 1.00 92.56 74 LEU A O 1
ATOM 593 N N . THR A 1 75 ? 9.657 -5.983 -17.508 1.00 94.25 75 THR A N 1
ATOM 594 C CA . THR A 1 75 ? 10.086 -7.117 -16.694 1.00 94.25 75 THR A CA 1
ATOM 595 C C . THR A 1 75 ? 9.861 -6.830 -15.215 1.00 94.25 75 THR A C 1
ATOM 597 O O . THR A 1 75 ? 10.056 -5.718 -14.724 1.00 94.25 75 THR A O 1
ATOM 600 N N . LEU A 1 76 ? 9.424 -7.850 -14.478 1.00 94.75 76 LEU A N 1
ATOM 601 C CA . LEU A 1 76 ? 9.373 -7.794 -13.023 1.00 94.75 76 LEU A CA 1
ATOM 602 C C . LEU A 1 76 ? 10.749 -8.185 -12.476 1.00 94.75 76 LEU A C 1
ATOM 604 O O . LEU A 1 76 ? 11.191 -9.314 -12.677 1.00 94.75 76 LEU A O 1
ATOM 608 N N . ILE A 1 77 ? 11.416 -7.257 -11.796 1.00 94.50 77 ILE A N 1
ATOM 609 C CA . ILE A 1 77 ? 12.743 -7.465 -11.203 1.00 94.50 77 ILE A CA 1
ATOM 610 C C . ILE A 1 77 ? 12.610 -8.069 -9.803 1.00 94.50 77 ILE A C 1
ATOM 612 O O . ILE A 1 77 ? 13.422 -8.894 -9.390 1.00 94.50 77 ILE A O 1
ATOM 616 N N . GLY A 1 78 ? 11.581 -7.654 -9.062 1.00 93.06 78 GLY A N 1
ATOM 617 C CA . GLY A 1 78 ? 11.405 -8.043 -7.672 1.00 93.06 78 GLY A CA 1
ATOM 618 C C . GLY A 1 78 ? 10.008 -7.758 -7.141 1.00 93.06 78 GLY A C 1
ATOM 619 O O . GLY A 1 78 ? 9.236 -6.983 -7.704 1.00 93.06 78 GLY A O 1
ATOM 620 N N . SER A 1 79 ? 9.685 -8.402 -6.025 1.00 95.19 79 SER A N 1
ATOM 621 C CA . SER A 1 79 ? 8.453 -8.168 -5.278 1.00 95.19 79 SER A CA 1
ATOM 622 C C . SER A 1 79 ? 8.741 -8.226 -3.787 1.00 95.19 79 SER A C 1
ATOM 624 O O . SER A 1 79 ? 9.390 -9.163 -3.318 1.00 95.19 79 SER A O 1
ATOM 626 N N . THR A 1 80 ? 8.223 -7.261 -3.036 1.00 94.31 80 THR A N 1
ATOM 627 C CA . THR A 1 80 ? 8.362 -7.188 -1.582 1.00 94.31 80 THR A CA 1
ATOM 628 C C . THR A 1 80 ? 6.991 -7.032 -0.942 1.00 94.31 80 THR A C 1
ATOM 630 O O . THR A 1 80 ? 6.229 -6.136 -1.294 1.00 94.31 80 THR A O 1
ATOM 633 N N . LYS A 1 81 ? 6.690 -7.857 0.064 1.00 94.12 81 LYS A N 1
ATOM 634 C CA . LYS A 1 81 ? 5.486 -7.699 0.887 1.00 94.12 81 LYS A CA 1
ATOM 635 C C . LYS A 1 81 ? 5.814 -6.881 2.133 1.00 94.12 81 LYS A C 1
ATOM 637 O O . LYS A 1 81 ? 6.655 -7.274 2.940 1.00 94.12 81 LYS A O 1
ATOM 642 N N . LYS A 1 82 ? 5.125 -5.755 2.316 1.00 91.81 82 LYS A N 1
ATOM 643 C CA . LYS A 1 82 ? 5.215 -4.919 3.522 1.00 91.81 82 LYS A CA 1
ATOM 644 C C . LYS A 1 82 ? 3.952 -5.076 4.352 1.00 91.81 82 LYS A C 1
ATOM 646 O O . LYS A 1 82 ? 2.856 -5.204 3.818 1.00 91.81 82 LYS A O 1
ATOM 651 N N . SER A 1 83 ? 4.085 -5.047 5.673 1.00 92.75 83 SER A N 1
ATOM 652 C CA . SER A 1 83 ? 2.944 -5.139 6.586 1.00 92.75 83 SER A CA 1
ATOM 653 C C . SER A 1 83 ? 2.840 -3.898 7.456 1.00 92.75 83 SER A C 1
ATOM 655 O O . SER A 1 83 ? 3.826 -3.496 8.074 1.00 92.75 83 SER A O 1
ATOM 657 N N . THR A 1 84 ? 1.639 -3.340 7.573 1.00 92.25 84 THR A N 1
ATOM 658 C CA . THR A 1 84 ? 1.329 -2.312 8.568 1.00 92.25 84 THR A CA 1
ATOM 659 C C . THR A 1 84 ? 0.393 -2.897 9.607 1.00 92.25 84 THR A C 1
ATOM 661 O O . THR A 1 84 ? -0.705 -3.346 9.292 1.00 92.25 84 THR A O 1
ATOM 664 N N . ARG A 1 85 ? 0.819 -2.856 10.868 1.00 94.00 85 ARG A N 1
ATOM 665 C CA . ARG A 1 85 ? 0.002 -3.270 12.006 1.00 94.00 85 ARG A CA 1
ATOM 666 C C . ARG A 1 85 ? -0.636 -2.051 12.660 1.00 94.00 85 ARG A C 1
ATOM 668 O O . ARG A 1 85 ? 0.064 -1.107 13.029 1.00 94.00 85 ARG A O 1
ATOM 675 N N . LYS A 1 86 ? -1.950 -2.092 12.857 1.00 95.94 86 LYS A N 1
ATOM 676 C CA . LYS A 1 86 ? -2.702 -1.137 13.678 1.00 95.94 86 LYS A CA 1
ATOM 677 C C . LYS A 1 86 ? -3.330 -1.854 14.864 1.00 95.94 86 LYS A C 1
ATOM 679 O O . LYS A 1 86 ? -3.615 -3.047 14.823 1.00 95.94 86 LYS A O 1
ATOM 684 N N . TRP A 1 87 ? -3.547 -1.113 15.939 1.00 97.00 87 TRP A N 1
ATOM 685 C CA . TRP A 1 87 ? -4.204 -1.594 17.147 1.00 97.00 87 TRP A CA 1
ATOM 686 C C . TRP A 1 87 ? -5.583 -0.972 17.246 1.00 97.00 87 TRP A C 1
ATOM 688 O O . TRP A 1 87 ? -5.722 0.234 17.423 1.00 97.00 87 TRP A O 1
ATOM 698 N N . GLN A 1 88 ? -6.604 -1.797 17.105 1.00 96.81 88 GLN A N 1
ATOM 699 C CA . GLN A 1 88 ? -7.993 -1.383 17.121 1.00 96.81 88 GLN A CA 1
ATOM 700 C C . GLN A 1 88 ? -8.569 -1.592 18.518 1.00 96.81 88 GLN A C 1
ATOM 702 O O . GLN A 1 88 ? -8.430 -2.658 19.120 1.00 96.81 88 GLN A O 1
ATOM 707 N N . VAL A 1 89 ? -9.214 -0.551 19.028 1.00 96.69 89 VAL A N 1
ATOM 708 C CA . VAL A 1 89 ? -9.961 -0.572 20.277 1.00 96.69 89 VAL A CA 1
ATOM 709 C C . VAL A 1 89 ? -11.416 -0.870 19.979 1.00 96.69 89 VAL A C 1
ATOM 711 O O . VAL A 1 89 ? -12.040 -0.261 19.104 1.00 96.69 89 VAL A O 1
ATOM 714 N N . TYR A 1 90 ? -11.949 -1.775 20.778 1.00 96.44 90 TYR A N 1
ATOM 715 C CA . TYR A 1 90 ? -13.310 -2.250 20.726 1.00 96.44 90 TYR A CA 1
ATOM 716 C C . TYR A 1 90 ? -13.943 -2.108 22.105 1.00 96.44 90 TYR A C 1
ATOM 718 O O . TYR A 1 90 ? -13.273 -2.350 23.108 1.00 96.44 90 TYR A O 1
ATOM 726 N N . LYS A 1 91 ? -15.223 -1.738 22.161 1.00 95.50 91 LYS A N 1
ATOM 727 C CA . LYS A 1 91 ? -16.023 -1.823 23.390 1.00 95.50 91 LYS A CA 1
ATOM 728 C C . LYS A 1 91 ? -16.962 -3.012 23.337 1.00 95.50 91 LYS A C 1
ATOM 730 O O . LYS A 1 91 ? -17.435 -3.354 22.252 1.00 95.50 91 LYS A O 1
ATOM 735 N N . ASP A 1 92 ? -17.276 -3.563 24.498 1.00 94.12 92 ASP A N 1
ATOM 736 C CA . ASP A 1 92 ? -18.301 -4.595 24.611 1.00 94.12 92 ASP A CA 1
ATOM 737 C C . ASP A 1 92 ? -19.670 -3.993 24.227 1.00 94.12 92 ASP A C 1
ATOM 739 O O . ASP A 1 92 ? -19.974 -2.828 24.519 1.00 94.12 92 ASP A O 1
ATOM 743 N N . SER A 1 93 ? -20.452 -4.734 23.442 1.00 93.44 93 SER A N 1
ATOM 744 C CA . SER A 1 93 ? -21.730 -4.276 22.895 1.00 93.44 93 SER A CA 1
ATOM 745 C C . SER A 1 93 ? -22.585 -5.465 22.478 1.00 93.44 93 SER A C 1
ATOM 747 O O . SER A 1 93 ? -22.365 -6.019 21.403 1.00 93.44 93 SER A O 1
ATOM 749 N N . ASP A 1 94 ? -23.628 -5.769 23.248 1.00 89.88 94 ASP A N 1
ATOM 750 C CA . ASP A 1 94 ? -24.503 -6.928 23.010 1.00 89.88 94 ASP A CA 1
ATOM 751 C C . ASP A 1 94 ? -25.185 -6.901 21.634 1.00 89.88 94 ASP A C 1
ATOM 753 O O . ASP A 1 94 ? -25.362 -7.941 21.008 1.00 89.88 94 ASP A O 1
ATOM 757 N N . ASN A 1 95 ? -25.447 -5.703 21.102 1.00 91.25 95 ASN A N 1
ATOM 758 C CA . ASN A 1 95 ? -26.087 -5.493 19.798 1.00 91.25 95 ASN A CA 1
ATOM 759 C C . ASN A 1 95 ? -25.114 -5.530 18.601 1.00 91.25 95 ASN A C 1
ATOM 761 O O . ASN A 1 95 ? -25.476 -5.101 17.504 1.00 91.25 95 ASN A O 1
ATOM 765 N N . SER A 1 96 ? -23.855 -5.938 18.788 1.00 92.31 96 SER A N 1
ATOM 766 C CA . SER A 1 96 ? -22.897 -6.035 17.682 1.00 92.31 96 SER A CA 1
ATOM 767 C C . SER A 1 96 ? -22.824 -7.450 17.120 1.00 92.31 96 SER A C 1
ATOM 769 O O . SER A 1 96 ? -22.689 -8.409 17.868 1.00 92.31 96 SER A O 1
ATOM 771 N N . SER A 1 97 ? -22.824 -7.573 15.792 1.00 92.19 97 SER A N 1
ATOM 772 C CA . SER A 1 97 ? -22.578 -8.840 15.092 1.00 92.19 97 SER A CA 1
ATOM 773 C C . SER A 1 97 ? -21.102 -9.247 15.058 1.00 92.19 97 SER A C 1
ATOM 775 O O . SER A 1 97 ? -20.781 -10.376 14.691 1.00 92.19 97 SER A O 1
ATOM 777 N N . LYS A 1 98 ? -20.179 -8.342 15.408 1.00 93.25 98 LYS A N 1
ATOM 778 C CA . LYS A 1 98 ? -18.744 -8.627 15.380 1.00 93.25 98 LYS A CA 1
ATOM 779 C C . LYS A 1 98 ? -18.324 -9.262 16.700 1.00 93.25 98 LYS A C 1
ATOM 781 O O . LYS A 1 98 ? -18.422 -8.623 17.744 1.00 93.25 98 LYS A O 1
ATOM 786 N N . VAL A 1 99 ? -17.807 -10.487 16.638 1.00 94.06 99 VAL A N 1
ATOM 787 C CA . VAL A 1 99 ? -17.324 -11.232 17.807 1.00 94.06 99 VAL A CA 1
ATOM 788 C C . VAL A 1 99 ? -15.801 -11.284 17.803 1.00 94.06 99 VAL A C 1
ATOM 790 O O . VAL A 1 99 ? -15.197 -11.722 16.827 1.00 94.06 99 VAL A O 1
ATOM 793 N N . ILE A 1 100 ? -15.166 -10.856 18.895 1.00 92.75 100 ILE A N 1
ATOM 794 C CA . ILE A 1 100 ? -13.717 -10.999 19.101 1.00 92.75 100 ILE A CA 1
ATOM 795 C C . ILE A 1 100 ? -13.494 -11.668 20.453 1.00 92.75 100 ILE A C 1
ATOM 797 O O . ILE A 1 100 ? -14.019 -11.210 21.464 1.00 92.75 100 ILE A O 1
ATOM 801 N N . ALA A 1 101 ? -12.721 -12.759 20.469 1.00 89.12 101 ALA A N 1
ATOM 802 C CA . ALA A 1 101 ? -12.449 -13.546 21.677 1.00 89.12 101 ALA A CA 1
ATOM 803 C C . ALA A 1 101 ? -13.730 -13.935 22.454 1.00 89.12 101 ALA A C 1
ATOM 805 O O . ALA A 1 101 ? -13.768 -13.872 23.681 1.00 89.12 101 ALA A O 1
ATOM 806 N N . GLY A 1 102 ? -14.797 -14.292 21.728 1.00 90.81 102 GLY A N 1
ATOM 807 C CA . GLY A 1 102 ? -16.081 -14.700 22.309 1.00 90.81 102 GLY A CA 1
ATOM 808 C C . GLY A 1 102 ? -16.970 -13.560 22.823 1.00 90.81 102 GLY A C 1
ATOM 809 O O . GLY A 1 102 ? -17.993 -13.844 23.435 1.00 90.81 102 GLY A O 1
ATOM 810 N N . ARG A 1 103 ? -16.617 -12.287 22.590 1.00 91.75 103 ARG A N 1
ATOM 811 C CA . ARG A 1 103 ? -17.414 -11.120 23.009 1.00 91.75 103 ARG A CA 1
ATOM 812 C C . ARG A 1 103 ? -17.962 -10.350 21.816 1.00 91.75 103 ARG A C 1
ATOM 814 O O . ARG A 1 103 ? -17.210 -10.085 20.876 1.00 91.75 103 ARG A O 1
ATOM 821 N N . ASN A 1 104 ? -19.227 -9.937 21.888 1.00 95.31 104 ASN A N 1
ATOM 822 C CA . ASN A 1 104 ? -19.815 -9.008 20.924 1.00 95.31 104 ASN A CA 1
ATOM 823 C C . ASN A 1 104 ? -19.211 -7.622 21.139 1.00 95.31 104 ASN A C 1
ATOM 825 O O . ASN A 1 104 ? -19.269 -7.070 22.241 1.00 95.31 104 ASN A O 1
ATOM 829 N N . VAL A 1 105 ? -18.612 -7.061 20.093 1.00 95.50 105 VAL A N 1
ATOM 830 C CA . VAL A 1 105 ? -17.805 -5.854 20.213 1.00 95.50 105 VAL A CA 1
ATOM 831 C C . VAL A 1 105 ? -18.056 -4.829 19.122 1.00 95.50 105 VAL A C 1
ATOM 833 O O . VAL A 1 105 ? -18.082 -5.126 17.933 1.00 95.50 105 VAL A O 1
ATOM 836 N N . LYS A 1 106 ? -18.122 -3.558 19.517 1.00 95.56 106 LYS A N 1
ATOM 837 C CA . LYS A 1 106 ? -18.235 -2.423 18.600 1.00 95.56 106 LYS A CA 1
ATOM 838 C C . LYS A 1 106 ? -16.895 -1.703 18.472 1.00 95.56 106 LYS A C 1
ATOM 840 O O . LYS A 1 106 ? -16.302 -1.305 19.475 1.00 95.56 106 LYS A O 1
ATOM 845 N N . TYR A 1 107 ? -16.436 -1.513 17.235 1.00 95.25 107 TYR A N 1
ATOM 846 C CA . TYR A 1 107 ? -15.230 -0.736 16.943 1.00 95.25 107 TYR A CA 1
ATOM 847 C C . TYR A 1 107 ? -15.366 0.703 17.452 1.00 95.25 107 TYR A C 1
ATOM 849 O O . TYR A 1 107 ? -16.418 1.328 17.295 1.00 95.25 107 TYR A O 1
ATOM 857 N N . LEU A 1 108 ? -14.288 1.219 18.042 1.00 95.38 108 LEU A N 1
ATOM 858 C CA . LEU A 1 108 ? -14.185 2.608 18.474 1.00 95.38 108 LEU A CA 1
ATOM 859 C C . LEU A 1 108 ? -13.146 3.376 17.662 1.00 95.38 108 LEU A C 1
ATOM 861 O O . LEU A 1 108 ? -13.472 4.381 17.034 1.00 95.38 108 LEU A O 1
ATOM 865 N N . ARG A 1 109 ? -11.881 2.942 17.711 1.00 95.88 109 ARG A N 1
ATOM 866 C CA . ARG A 1 109 ? -10.757 3.698 17.139 1.00 95.88 109 ARG A CA 1
ATOM 867 C C . ARG A 1 109 ? -9.533 2.819 16.892 1.00 95.88 109 ARG A C 1
ATOM 869 O O . ARG A 1 109 ? -9.349 1.813 17.567 1.00 95.88 109 ARG A O 1
ATOM 876 N N . SER A 1 110 ? -8.673 3.238 15.966 1.00 96.56 110 SER A N 1
ATOM 877 C CA . SER A 1 110 ? -7.384 2.611 15.658 1.00 96.56 110 SER A CA 1
ATOM 878 C C . SER A 1 110 ? -6.201 3.447 16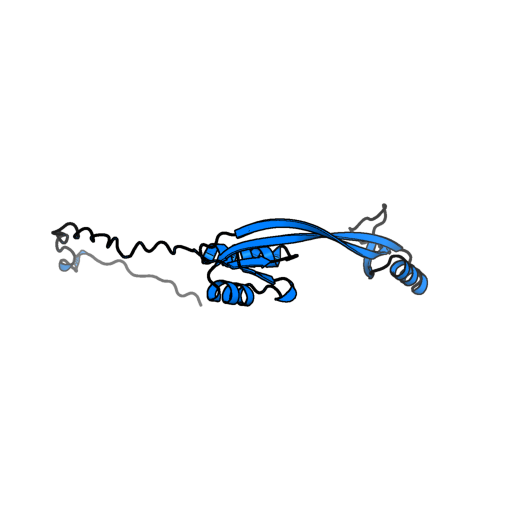.154 1.00 96.56 110 SER A C 1
ATOM 880 O O . SER A 1 110 ? -6.257 4.677 16.141 1.00 96.56 110 SER A O 1
ATOM 882 N N . PHE A 1 111 ? -5.121 2.770 16.541 1.00 96.38 111 PHE A N 1
ATOM 883 C CA . PHE A 1 111 ? -3.883 3.337 17.078 1.00 96.38 111 PHE A CA 1
ATOM 884 C C . PHE A 1 111 ? -2.655 2.701 16.422 1.00 96.38 111 PHE A C 1
ATOM 886 O O . PHE A 1 111 ? -2.713 1.580 15.912 1.00 96.38 111 PHE A O 1
ATOM 893 N N . ASN A 1 112 ? -1.523 3.405 16.462 1.00 94.56 112 ASN A N 1
ATOM 894 C CA . ASN A 1 112 ? -0.250 2.886 15.952 1.00 94.56 112 ASN A CA 1
ATOM 895 C C . ASN A 1 112 ? 0.439 1.975 16.976 1.00 94.56 112 ASN A C 1
ATOM 897 O O . ASN A 1 112 ? 1.156 1.052 16.601 1.00 94.56 112 ASN A O 1
ATOM 901 N N . SER A 1 113 ? 0.184 2.196 18.268 1.00 95.56 113 SER A N 1
ATOM 902 C CA . SER A 1 113 ? 0.777 1.429 19.361 1.00 95.56 113 SER A CA 1
ATOM 903 C C . SER A 1 113 ? -0.278 0.763 20.241 1.00 95.56 113 SER A C 1
ATOM 905 O O . SER A 1 113 ? -1.320 1.344 20.551 1.00 95.56 113 SER A O 1
ATOM 907 N N . ARG A 1 114 ? 0.035 -0.446 20.729 1.00 95.56 114 ARG A N 1
ATOM 908 C CA . ARG A 1 114 ? -0.783 -1.150 21.728 1.00 95.56 114 ARG A CA 1
ATOM 909 C C . ARG A 1 114 ? -0.938 -0.316 22.995 1.00 95.56 114 ARG A C 1
ATOM 911 O O . 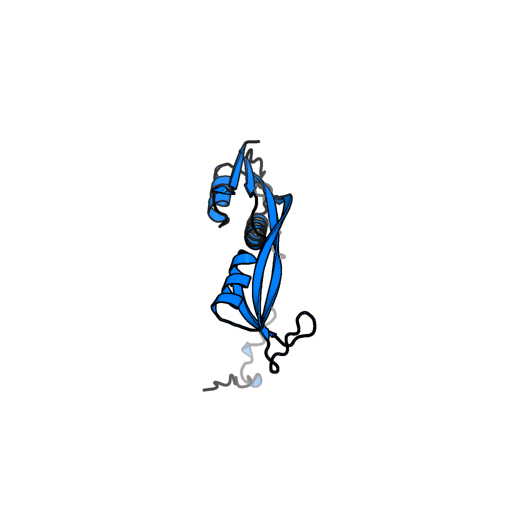ARG A 1 114 ? -2.015 -0.279 23.576 1.00 95.56 114 ARG A O 1
ATOM 918 N N . SER A 1 115 ? 0.144 0.337 23.421 1.00 96.81 115 SER A N 1
ATOM 919 C CA . SER A 1 115 ? 0.173 1.119 24.660 1.00 96.81 115 SER A CA 1
ATOM 920 C C . SER A 1 115 ? -0.809 2.288 24.596 1.00 96.81 115 SER A C 1
ATOM 922 O O . SER A 1 115 ? -1.556 2.516 25.541 1.00 96.81 115 SER A O 1
ATOM 924 N N . GLU A 1 116 ? -0.886 2.977 23.455 1.00 96.94 116 GLU A N 1
ATOM 925 C CA . GLU A 1 116 ? -1.844 4.068 23.237 1.00 96.94 116 GLU A CA 1
ATOM 926 C C . GLU A 1 116 ? -3.291 3.571 23.273 1.00 96.94 116 GLU A C 1
ATOM 928 O O . GLU A 1 116 ? -4.131 4.174 23.940 1.00 96.94 116 GLU A O 1
ATOM 933 N N . ALA A 1 117 ? -3.566 2.440 22.618 1.00 96.56 117 ALA A N 1
ATOM 934 C CA . ALA A 1 117 ? -4.884 1.814 22.618 1.00 96.56 117 ALA A CA 1
ATOM 935 C C . ALA A 1 117 ? -5.340 1.419 24.036 1.00 96.56 117 ALA A C 1
ATOM 937 O O . ALA A 1 117 ? -6.473 1.695 24.432 1.00 96.56 117 ALA A O 1
ATOM 938 N N . VAL A 1 118 ? -4.444 0.822 24.831 1.00 96.12 118 VAL A N 1
ATOM 939 C CA . VAL A 1 118 ? -4.728 0.442 26.225 1.00 96.12 118 VAL A CA 1
ATOM 940 C C . VAL A 1 118 ? -4.911 1.677 27.109 1.00 96.12 118 VAL A C 1
ATOM 942 O O . VAL A 1 118 ? -5.888 1.750 27.855 1.00 96.12 118 VAL A O 1
ATOM 945 N N . LYS A 1 119 ? -4.035 2.685 26.988 1.00 97.06 119 LYS A N 1
ATOM 946 C CA . LYS A 1 119 ? -4.169 3.961 27.713 1.00 97.06 119 LYS A CA 1
ATOM 947 C C . LYS A 1 119 ? -5.492 4.652 27.397 1.00 97.06 119 LYS A C 1
ATOM 949 O O . LYS A 1 119 ? -6.104 5.228 28.292 1.00 97.06 119 LYS A O 1
ATOM 954 N N . TYR A 1 120 ? -5.955 4.583 26.149 1.00 96.94 120 TYR A N 1
ATOM 955 C CA . TYR A 1 120 ? -7.252 5.124 25.755 1.00 96.94 120 TYR A CA 1
ATOM 956 C C . TYR A 1 120 ? -8.411 4.420 26.477 1.00 96.94 120 TYR A C 1
ATOM 958 O O . TYR A 1 120 ? -9.271 5.107 27.028 1.00 96.94 120 TYR A O 1
ATOM 966 N N . LEU A 1 121 ? -8.419 3.084 26.544 1.00 95.56 121 LEU A N 1
ATOM 967 C CA . LEU A 1 121 ? -9.441 2.340 27.294 1.00 95.56 121 LEU A CA 1
ATOM 968 C C . LEU A 1 121 ? -9.432 2.698 28.787 1.00 95.56 121 LEU A C 1
ATOM 970 O O . LEU A 1 121 ? -10.481 3.007 29.349 1.00 95.56 121 LEU A O 1
ATOM 974 N N . GLN A 1 122 ? -8.246 2.726 29.404 1.00 96.00 122 GLN A N 1
ATOM 975 C CA . GLN A 1 122 ? -8.076 3.051 30.824 1.00 96.00 122 GLN A CA 1
ATOM 976 C C . GLN A 1 122 ? -8.529 4.479 31.148 1.00 96.00 122 GLN A C 1
ATOM 978 O O . GLN A 1 122 ? -9.315 4.683 32.072 1.00 96.00 122 GLN A O 1
ATOM 983 N N . LYS A 1 123 ? -8.086 5.469 30.359 1.00 96.88 123 LYS A N 1
ATOM 984 C CA . LYS A 1 123 ? -8.423 6.888 30.559 1.00 96.88 123 LYS A CA 1
ATOM 985 C C . LYS A 1 123 ? -9.927 7.142 30.469 1.00 96.88 123 LYS A C 1
ATOM 987 O O . LYS A 1 123 ? -10.449 7.962 31.216 1.00 96.88 123 LYS A O 1
ATOM 992 N N . ASN A 1 124 ? -10.612 6.442 29.568 1.00 95.81 124 ASN A N 1
ATOM 993 C CA . ASN A 1 124 ? -12.051 6.599 29.361 1.00 95.81 124 ASN A CA 1
ATOM 994 C C . ASN A 1 124 ? -12.893 5.610 30.184 1.00 95.81 124 ASN A C 1
ATOM 996 O O . ASN A 1 124 ? -14.114 5.627 30.061 1.00 95.81 124 ASN A O 1
ATOM 1000 N N . LYS A 1 125 ? -12.265 4.754 31.008 1.00 95.75 125 LYS A N 1
ATOM 1001 C CA . LYS A 1 125 ? -12.933 3.713 31.811 1.00 95.75 125 LYS A CA 1
ATOM 1002 C C . LYS A 1 125 ? -13.874 2.828 30.976 1.00 95.75 125 LYS A C 1
ATOM 1004 O O . LYS A 1 125 ? -14.964 2.472 31.414 1.00 95.75 125 LYS A O 1
ATOM 1009 N N . ILE A 1 126 ? -13.458 2.491 29.755 1.00 94.12 126 ILE A N 1
ATOM 1010 C CA . ILE A 1 126 ? -14.251 1.677 28.827 1.00 94.12 126 ILE A CA 1
ATOM 1011 C C . ILE A 1 126 ? -13.924 0.202 29.065 1.00 94.12 126 ILE A C 1
ATOM 1013 O O . ILE A 1 126 ? -12.773 -0.207 28.914 1.00 94.12 126 ILE A O 1
ATOM 1017 N N . ALA A 1 127 ? -14.941 -0.599 29.386 1.00 91.31 127 ALA A N 1
ATOM 1018 C CA . ALA A 1 127 ? -14.844 -2.054 29.329 1.00 91.31 127 ALA A CA 1
ATOM 1019 C C . ALA A 1 127 ? -14.805 -2.495 27.858 1.00 91.31 127 ALA A C 1
ATOM 1021 O O . ALA A 1 127 ? -15.732 -2.248 27.081 1.00 91.31 127 ALA A O 1
ATOM 1022 N N . GLY A 1 128 ? -13.682 -3.073 27.451 1.00 92.69 128 GLY A N 1
ATOM 1023 C CA . GLY A 1 128 ? -13.439 -3.416 26.063 1.00 92.69 128 GLY A CA 1
ATOM 1024 C C . GLY A 1 128 ? -12.111 -4.128 25.871 1.00 92.69 128 GLY A C 1
ATOM 1025 O O . GLY A 1 128 ? -11.407 -4.447 26.831 1.00 92.69 128 GLY A O 1
ATOM 1026 N N . LEU A 1 129 ? -11.761 -4.364 24.613 1.00 94.31 129 LEU A N 1
ATOM 1027 C CA . LEU A 1 129 ? -10.552 -5.085 24.236 1.00 94.31 129 LEU A CA 1
ATOM 1028 C C . LEU A 1 129 ? -9.769 -4.352 23.153 1.00 94.31 129 LEU A C 1
ATOM 1030 O O . LEU A 1 129 ? -10.278 -3.485 22.439 1.00 94.31 129 LEU A O 1
ATOM 1034 N N . VAL A 1 130 ? -8.502 -4.733 23.033 1.00 95.62 130 VAL A N 1
ATOM 1035 C CA . VAL A 1 130 ? -7.609 -4.261 21.980 1.00 95.62 130 VAL A CA 1
ATOM 1036 C C . VAL A 1 130 ? -7.243 -5.448 21.104 1.00 95.62 130 VAL A C 1
ATOM 1038 O O . VAL A 1 130 ? -6.718 -6.444 21.598 1.00 95.62 130 VAL A O 1
ATOM 1041 N N . HIS A 1 131 ? -7.482 -5.327 19.804 1.00 95.06 131 HIS A N 1
ATOM 1042 C CA . HIS A 1 131 ? -7.125 -6.333 18.812 1.00 95.06 131 HIS A CA 1
ATOM 1043 C C . HIS A 1 131 ? -6.185 -5.717 17.777 1.00 95.06 131 HIS A C 1
ATOM 1045 O O . HIS A 1 131 ? -6.344 -4.552 17.412 1.00 95.06 131 HIS A O 1
ATOM 1051 N N . SER A 1 132 ? -5.174 -6.459 17.331 1.00 94.75 132 SER A N 1
ATOM 1052 C CA . SER A 1 132 ? -4.309 -5.982 16.254 1.00 94.75 132 SER A CA 1
ATOM 1053 C C . SER A 1 132 ? -4.847 -6.408 14.905 1.00 94.75 132 SER A C 1
ATOM 1055 O O . SER A 1 132 ? -5.126 -7.585 14.715 1.00 94.75 132 SER A O 1
ATOM 1057 N N . ASP A 1 133 ? -4.889 -5.463 13.982 1.00 93.56 133 ASP A N 1
ATOM 1058 C CA . ASP A 1 133 ? -5.206 -5.691 12.584 1.00 93.56 133 ASP A CA 1
ATOM 1059 C C . ASP A 1 133 ? -3.939 -5.442 11.762 1.00 93.56 133 ASP A C 1
ATOM 1061 O O . ASP A 1 133 ? -3.291 -4.397 11.904 1.00 93.56 133 ASP A O 1
ATOM 1065 N N . THR A 1 134 ? -3.535 -6.433 10.973 1.00 93.50 134 THR A N 1
ATOM 1066 C CA . THR A 1 134 ? -2.319 -6.375 10.160 1.00 93.50 134 THR A CA 1
ATOM 1067 C C . THR A 1 134 ? -2.725 -6.382 8.702 1.00 93.50 134 THR A C 1
ATOM 1069 O O . THR A 1 134 ? -3.214 -7.385 8.190 1.00 93.50 134 THR A O 1
ATOM 1072 N N . THR A 1 135 ? -2.482 -5.268 8.023 1.00 92.75 135 THR A N 1
ATOM 1073 C CA . THR A 1 135 ? -2.710 -5.148 6.586 1.00 92.75 135 THR A CA 1
ATOM 1074 C C . THR A 1 135 ? -1.403 -5.401 5.852 1.00 92.75 135 THR A C 1
ATOM 1076 O O . THR A 1 135 ? -0.368 -4.824 6.200 1.00 92.75 135 THR A O 1
ATOM 1079 N N . TYR A 1 136 ? -1.452 -6.264 4.844 1.00 92.44 136 TYR A N 1
ATOM 1080 C CA . TYR A 1 136 ? -0.330 -6.544 3.957 1.00 92.44 136 TYR A CA 1
ATOM 1081 C C . TYR A 1 136 ? -0.495 -5.757 2.662 1.00 92.44 136 TYR A C 1
ATOM 1083 O O . TYR A 1 136 ? -1.605 -5.613 2.157 1.00 92.44 136 TYR A O 1
ATOM 1091 N N . PHE A 1 137 ? 0.619 -5.260 2.147 1.00 92.44 137 PHE A N 1
ATOM 1092 C CA . PHE A 1 137 ? 0.701 -4.491 0.919 1.00 92.44 137 PHE A CA 1
ATOM 1093 C C . PHE A 1 137 ? 1.817 -5.078 0.068 1.00 92.44 137 PHE A C 1
ATOM 1095 O O . PHE A 1 137 ? 2.942 -5.247 0.550 1.00 92.44 137 PHE A O 1
ATOM 1102 N N . ASP A 1 138 ? 1.495 -5.377 -1.180 1.00 93.31 138 ASP A N 1
ATOM 1103 C CA . ASP A 1 138 ? 2.456 -5.869 -2.153 1.00 93.31 138 ASP A CA 1
ATOM 1104 C C . ASP A 1 138 ? 3.080 -4.685 -2.898 1.00 93.31 138 ASP A C 1
ATOM 1106 O O . ASP A 1 138 ? 2.391 -3.755 -3.340 1.00 93.31 138 ASP A O 1
ATOM 1110 N N . TYR A 1 139 ? 4.407 -4.708 -2.965 1.00 95.25 139 TYR A N 1
ATOM 1111 C CA . TYR A 1 139 ? 5.231 -3.736 -3.665 1.00 95.25 139 TYR A CA 1
ATOM 1112 C C . TYR A 1 139 ? 6.084 -4.445 -4.707 1.00 95.25 139 TYR A C 1
ATOM 1114 O O . TYR A 1 139 ? 6.509 -5.585 -4.504 1.00 95.25 139 TYR A O 1
ATOM 1122 N N . TYR A 1 140 ? 6.358 -3.754 -5.804 1.00 96.12 140 TYR A N 1
ATOM 1123 C CA . TYR A 1 140 ? 7.035 -4.317 -6.962 1.00 96.12 140 TYR A CA 1
ATOM 1124 C C . TYR A 1 140 ? 8.217 -3.459 -7.379 1.00 96.12 140 TYR A C 1
ATOM 1126 O O . TYR A 1 140 ? 8.180 -2.234 -7.262 1.00 96.12 140 TYR A O 1
ATOM 1134 N N . ASP A 1 141 ? 9.229 -4.134 -7.910 1.00 95.69 141 ASP A N 1
ATOM 1135 C CA . ASP A 1 141 ? 10.321 -3.534 -8.654 1.00 95.69 141 ASP A CA 1
ATOM 1136 C C . ASP A 1 141 ? 10.167 -3.962 -10.112 1.00 95.69 141 ASP A C 1
ATOM 1138 O O . ASP A 1 141 ? 10.172 -5.158 -10.415 1.00 95.69 141 ASP A O 1
ATOM 1142 N N . MET A 1 142 ? 9.988 -3.007 -11.017 1.00 95.62 142 MET A N 1
ATOM 1143 C CA . MET A 1 142 ? 9.729 -3.269 -12.432 1.00 95.62 142 MET A CA 1
ATOM 1144 C C . MET A 1 142 ? 10.740 -2.538 -13.305 1.00 95.62 142 MET A C 1
ATOM 1146 O O . MET A 1 142 ? 11.104 -1.406 -13.003 1.00 95.62 142 MET A O 1
ATOM 1150 N N . GLU A 1 143 ? 11.167 -3.149 -14.403 1.00 94.44 143 GLU A N 1
ATOM 1151 C CA . GLU A 1 143 ? 12.038 -2.528 -15.397 1.00 94.44 143 GLU A CA 1
ATOM 1152 C C . GLU A 1 143 ? 11.326 -2.464 -16.739 1.00 94.44 143 GLU A C 1
ATOM 1154 O O . GLU A 1 143 ? 10.834 -3.473 -17.229 1.00 94.44 143 GLU A O 1
ATOM 1159 N N . VAL A 1 144 ? 11.301 -1.286 -17.357 1.00 91.81 144 VAL A N 1
ATOM 1160 C CA . VAL A 1 144 ? 10.991 -1.170 -18.781 1.00 91.81 144 VAL A CA 1
ATOM 1161 C C . VAL A 1 144 ? 12.305 -0.972 -19.511 1.00 91.81 144 VAL A C 1
ATOM 1163 O O . VAL A 1 144 ? 13.027 -0.001 -19.265 1.00 91.81 144 VAL A O 1
ATOM 1166 N N . CYS A 1 145 ? 12.647 -1.922 -20.373 1.00 86.94 145 CYS A N 1
ATOM 1167 C CA . CYS A 1 145 ? 13.919 -1.905 -21.075 1.00 86.94 145 CYS A CA 1
ATOM 1168 C C . CYS A 1 145 ? 13.795 -1.347 -22.493 1.00 86.94 145 CYS A C 1
ATOM 1170 O O . CYS A 1 145 ? 12.707 -1.203 -23.048 1.00 86.94 145 CYS A O 1
ATOM 1172 N N . CYS A 1 146 ? 14.966 -1.113 -23.086 1.00 83.94 146 CYS A N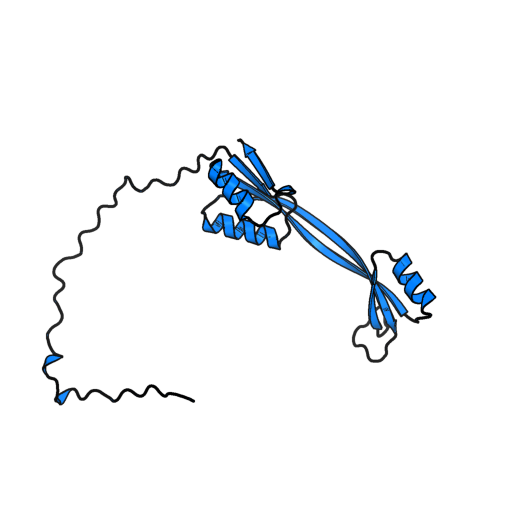 1
ATOM 1173 C CA . CYS A 1 146 ? 15.139 -0.827 -24.505 1.00 83.94 146 CYS A CA 1
ATOM 1174 C C . CYS A 1 146 ? 14.513 0.501 -24.958 1.00 83.94 146 CYS A C 1
ATOM 1176 O O . CYS A 1 146 ? 14.029 0.624 -26.080 1.00 83.94 146 CYS A O 1
ATOM 1178 N N . LEU A 1 147 ? 14.559 1.520 -24.097 1.00 84.69 147 LEU A N 1
ATOM 1179 C CA . LEU A 1 147 ? 14.004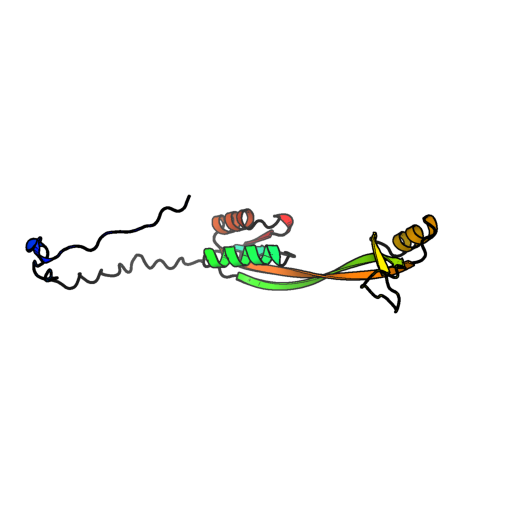 2.847 -24.358 1.00 84.69 147 LEU A CA 1
ATOM 1180 C C . LEU A 1 147 ? 15.070 3.808 -24.900 1.00 84.69 147 LEU A C 1
ATOM 1182 O O . LEU A 1 147 ? 16.230 3.782 -24.481 1.00 84.69 147 LEU A O 1
ATOM 1186 N N . GLY A 1 148 ? 14.678 4.687 -25.823 1.00 84.88 148 GLY A N 1
ATOM 1187 C CA . GLY A 1 148 ? 15.462 5.886 -26.133 1.00 84.88 148 GLY A CA 1
ATOM 1188 C C . GLY A 1 148 ? 15.437 6.871 -24.959 1.00 84.88 148 GLY A C 1
ATOM 1189 O O . GLY A 1 148 ? 14.524 6.822 -24.138 1.00 84.88 148 GLY A O 1
ATOM 1190 N N . GLU A 1 149 ? 16.407 7.782 -24.887 1.00 83.81 149 GLU A N 1
ATOM 1191 C CA . GLU A 1 149 ? 16.529 8.757 -23.789 1.00 83.81 149 GLU A CA 1
ATOM 1192 C C . GLU A 1 149 ? 15.245 9.583 -23.594 1.00 83.81 149 GLU A C 1
ATOM 1194 O O . GLU A 1 149 ? 14.670 9.601 -22.507 1.00 83.81 149 GLU A O 1
ATOM 1199 N N . GLU A 1 150 ? 14.715 10.165 -24.674 1.00 84.31 150 GLU A N 1
ATOM 1200 C CA . GLU A 1 150 ? 13.481 10.960 -24.633 1.00 84.31 150 GLU A CA 1
ATOM 1201 C C . GLU A 1 150 ? 12.255 10.122 -24.223 1.00 84.31 150 GLU A C 1
ATOM 1203 O O . GLU A 1 150 ? 11.390 10.587 -23.477 1.00 84.31 150 GLU A O 1
ATOM 1208 N N . ALA A 1 151 ? 12.181 8.868 -24.678 1.00 85.12 151 ALA A N 1
ATOM 1209 C CA . ALA A 1 151 ? 11.104 7.955 -24.309 1.00 85.12 151 ALA A CA 1
ATOM 1210 C C . ALA A 1 151 ? 11.188 7.570 -22.826 1.00 85.12 151 ALA A C 1
ATOM 1212 O O . ALA A 1 151 ? 10.167 7.575 -22.143 1.00 85.12 151 ALA A O 1
ATOM 1213 N N . ALA A 1 152 ? 12.392 7.307 -22.309 1.00 85.94 152 ALA A N 1
ATOM 1214 C CA . ALA A 1 152 ? 12.618 7.014 -20.899 1.00 85.94 152 ALA A CA 1
ATOM 1215 C C . ALA A 1 152 ? 12.208 8.196 -20.009 1.00 85.94 152 ALA A C 1
ATOM 1217 O O . ALA A 1 152 ? 11.501 8.002 -19.021 1.00 85.94 152 ALA A O 1
ATOM 1218 N N . GLU A 1 153 ? 12.565 9.428 -20.377 1.00 86.69 153 GLU A N 1
ATOM 1219 C CA . GLU A 1 153 ? 12.158 10.617 -19.621 1.00 86.69 153 GLU A CA 1
ATOM 1220 C C . GLU A 1 153 ? 10.645 10.861 -19.654 1.00 86.69 153 GLU A C 1
ATOM 1222 O O . GLU A 1 153 ? 10.038 11.163 -18.619 1.00 86.69 153 GLU A O 1
ATOM 1227 N N . LYS A 1 154 ? 10.015 10.713 -20.826 1.00 86.81 154 LYS A N 1
ATOM 1228 C CA . LYS A 1 154 ? 8.556 10.840 -20.961 1.00 86.81 154 LYS A CA 1
ATOM 1229 C C . LYS A 1 154 ? 7.831 9.770 -20.155 1.00 86.81 154 LYS A C 1
ATOM 1231 O O . LYS A 1 154 ? 6.867 10.092 -19.467 1.00 86.81 154 LYS A O 1
ATOM 1236 N N . LEU A 1 155 ? 8.315 8.530 -20.185 1.00 86.69 155 LEU A N 1
ATOM 1237 C CA . LEU A 1 155 ? 7.743 7.415 -19.432 1.00 86.69 155 LEU A CA 1
ATOM 1238 C C . LEU A 1 155 ? 7.908 7.643 -17.924 1.00 86.69 155 LEU A C 1
ATOM 1240 O O . LEU A 1 155 ? 6.938 7.507 -17.181 1.00 86.69 155 LEU A O 1
ATOM 1244 N N . ALA A 1 156 ? 9.081 8.105 -17.476 1.00 88.25 156 ALA A N 1
ATOM 1245 C CA . ALA A 1 156 ? 9.320 8.475 -16.080 1.00 88.25 156 ALA A CA 1
ATOM 1246 C C . ALA A 1 156 ? 8.263 9.461 -15.569 1.00 88.25 156 ALA A C 1
ATOM 1248 O O . ALA A 1 156 ? 7.583 9.192 -14.577 1.00 88.25 156 ALA A O 1
ATOM 1249 N N . ARG A 1 157 ? 8.075 10.570 -16.294 1.00 88.50 157 ARG A N 1
ATOM 1250 C CA . ARG A 1 157 ? 7.158 11.653 -15.909 1.00 88.50 157 ARG A CA 1
ATOM 1251 C C . ARG A 1 157 ? 5.684 11.289 -16.114 1.00 88.50 157 ARG A C 1
ATOM 1253 O O . ARG A 1 157 ? 4.840 11.722 -15.336 1.00 88.50 157 ARG A O 1
ATOM 1260 N N . GLY A 1 158 ? 5.376 10.499 -17.142 1.00 85.50 158 GLY A N 1
ATOM 1261 C CA . GLY A 1 158 ? 4.020 10.087 -17.517 1.00 85.50 158 GLY A CA 1
ATOM 1262 C C . GLY A 1 158 ? 3.477 8.886 -16.741 1.00 85.50 158 GLY A C 1
ATOM 1263 O O . GLY A 1 158 ? 2.271 8.661 -16.742 1.00 85.50 158 GLY A O 1
ATOM 1264 N N . SER A 1 159 ? 4.336 8.137 -16.042 1.00 85.50 159 SER A N 1
ATOM 1265 C CA . SER A 1 159 ? 3.948 6.947 -15.267 1.00 85.50 159 SER A CA 1
ATOM 1266 C C . SER A 1 159 ? 3.004 7.232 -14.093 1.00 85.50 159 SER A C 1
ATOM 1268 O O . SER A 1 159 ? 2.347 6.322 -13.586 1.00 85.50 159 SER A O 1
ATOM 1270 N N . GLY A 1 160 ? 2.955 8.480 -13.614 1.00 86.56 160 GLY A N 1
ATOM 1271 C CA . GLY A 1 160 ? 2.254 8.836 -12.378 1.00 86.56 160 GLY A CA 1
ATOM 1272 C C . GLY A 1 160 ? 2.899 8.248 -11.116 1.00 86.56 160 GLY A C 1
ATOM 1273 O O . GLY A 1 160 ? 2.312 8.340 -10.037 1.00 86.56 160 GLY A O 1
ATOM 1274 N N . VAL A 1 161 ? 4.090 7.653 -11.241 1.00 91.25 161 VAL A N 1
ATOM 1275 C CA . VAL A 1 161 ? 4.918 7.188 -10.128 1.00 91.25 161 VAL A CA 1
ATOM 1276 C C . VAL A 1 161 ? 5.786 8.344 -9.642 1.00 91.25 161 VAL A C 1
ATOM 1278 O O . VAL A 1 161 ? 6.310 9.133 -10.425 1.00 91.25 161 VAL A O 1
ATOM 1281 N N . SER A 1 162 ? 5.959 8.450 -8.327 1.00 91.06 162 SER A N 1
ATOM 1282 C CA . SER A 1 162 ? 6.833 9.465 -7.740 1.00 91.06 162 SER A CA 1
ATOM 1283 C C . SER A 1 162 ? 8.282 9.298 -8.216 1.00 91.06 162 SER A C 1
ATOM 1285 O O . SER A 1 162 ? 8.852 8.215 -8.100 1.00 91.06 162 SER A O 1
ATOM 1287 N N . MET A 1 163 ? 8.908 10.379 -8.692 1.00 89.75 163 MET A N 1
ATOM 1288 C CA . MET A 1 163 ? 10.245 10.347 -9.311 1.00 89.75 163 MET A CA 1
ATOM 1289 C C . MET A 1 163 ? 11.357 9.817 -8.395 1.00 89.75 163 MET A C 1
ATOM 1291 O O . MET A 1 163 ? 12.347 9.289 -8.883 1.00 89.75 163 MET A O 1
ATOM 1295 N N . ASN A 1 164 ? 11.202 9.891 -7.070 1.00 92.69 164 ASN A N 1
ATOM 1296 C CA . ASN A 1 164 ? 12.151 9.291 -6.120 1.00 92.69 164 ASN A CA 1
ATOM 1297 C C . ASN A 1 164 ? 12.197 7.750 -6.173 1.00 92.69 164 ASN A C 1
ATOM 1299 O O . ASN A 1 164 ? 13.128 7.149 -5.642 1.00 92.69 164 ASN A O 1
ATOM 1303 N N . LYS A 1 165 ? 11.193 7.123 -6.791 1.00 92.25 165 LYS A N 1
ATOM 1304 C CA . LYS A 1 165 ? 11.093 5.679 -7.024 1.00 92.25 165 LYS A CA 1
ATOM 1305 C C . LYS A 1 165 ? 11.484 5.279 -8.444 1.00 92.25 165 LYS A C 1
ATOM 1307 O O . LYS A 1 165 ? 11.457 4.099 -8.766 1.00 92.25 165 LYS A O 1
ATOM 1312 N N . VAL A 1 166 ? 11.833 6.242 -9.292 1.00 93.81 166 VAL A N 1
ATOM 1313 C CA . VAL A 1 166 ? 12.152 6.012 -10.699 1.00 93.81 166 VAL A CA 1
ATOM 1314 C C . VAL A 1 166 ? 13.649 6.197 -10.908 1.00 93.81 166 VAL A C 1
ATOM 1316 O O . VAL A 1 166 ? 14.219 7.209 -10.505 1.00 93.81 166 VAL A O 1
ATOM 1319 N N . LYS A 1 167 ? 14.297 5.230 -11.555 1.00 93.25 167 LYS A N 1
ATOM 1320 C CA . LYS A 1 167 ? 15.708 5.311 -11.944 1.00 93.25 167 LYS A CA 1
ATOM 1321 C C . LYS A 1 167 ? 15.850 5.051 -13.432 1.00 93.25 167 LYS A C 1
ATOM 1323 O O . LYS A 1 167 ? 15.465 3.992 -13.905 1.00 93.25 167 LYS A O 1
ATOM 1328 N N . ILE A 1 168 ? 16.430 5.998 -14.161 1.00 90.75 168 ILE A N 1
ATOM 1329 C CA . ILE A 1 168 ? 16.812 5.805 -15.561 1.00 90.75 168 ILE A CA 1
ATOM 1330 C C . ILE A 1 168 ? 18.273 5.351 -15.576 1.00 90.75 168 ILE A C 1
ATOM 1332 O O . ILE A 1 168 ? 19.139 6.010 -15.003 1.00 90.75 168 ILE A O 1
ATOM 1336 N N . ILE A 1 169 ? 18.534 4.207 -16.195 1.00 90.69 169 ILE A N 1
ATOM 1337 C CA . ILE A 1 169 ? 19.842 3.560 -16.269 1.00 90.69 169 ILE A CA 1
ATOM 1338 C C . ILE A 1 169 ? 20.240 3.479 -17.734 1.00 90.69 169 ILE A C 1
ATOM 1340 O O . ILE A 1 169 ? 19.446 3.042 -18.563 1.00 90.69 169 ILE A O 1
ATOM 1344 N N . LYS A 1 170 ? 21.474 3.875 -18.043 1.00 86.88 170 LYS A N 1
ATOM 1345 C CA . LYS A 1 170 ? 22.078 3.668 -19.358 1.00 86.88 170 LYS A CA 1
ATOM 1346 C C . LYS A 1 170 ? 22.719 2.274 -19.405 1.00 86.88 170 LYS A C 1
ATOM 1348 O O . LYS A 1 170 ? 23.488 1.946 -18.502 1.00 86.88 170 LYS A O 1
ATOM 1353 N N . LYS A 1 171 ? 22.365 1.474 -20.408 1.00 78.88 171 LYS A N 1
ATOM 1354 C CA . LYS A 1 171 ? 22.922 0.149 -20.710 1.00 78.88 171 LYS A CA 1
ATOM 1355 C C . LYS A 1 171 ? 24.049 0.237 -21.732 1.00 78.88 171 LYS A C 1
ATOM 1357 O O . LYS A 1 171 ? 24.024 1.169 -22.569 1.00 78.88 171 LYS A O 1
#

pLDDT: mean 81.64, std 18.13, range [39.03, 97.06]

Foldseek 3Di:
DDDDPDDDDDDVVVCPPVPDDDPPPPDDPPPPPPPPVPPPPVQLQALKKKKQAFAFPVLVVLLVVVCVVVVWDKDFPDKDKDKQKKKWKWAADPPAPDDDPRGRTDTDDIHRDPVVNVVVCVVVVGHTDIDMDMDMTMTTMMMGDSHHPVRLVCSLVVSPGDNVRMDMDGD

Radius of gyration: 32.56 Å; chains: 1; bounding box: 69×27×94 Å

Sequence (171 aa):
MVVSDYSPPIDYEKQPELLKEPVKLEGEPEKRKVDKRNLITPVLTGNYSIQFLDISEADAGKVRTLAENNDFNLTLIGSTKKSTRKWQVYKDSDNSSKVIAGRNVKYLRSFNSRSEAVKYLQKNKIAGLVHSDTTYFDYYDMEVCCLGEEAAEKLARGSGVSMNKVKIIKK

Secondary structure (DSSP, 8-state):
------PPPP-GGG-GGG--------SPPP-----TTS--------SEEEEEEEEEHHHHHHHHHHHHHTT--EEEEEEEEEEEEEEEEEEE-TT-S-EETTEEEEEEEEESSHHHHHHHHHHTT--EEEEEEEEEEEEEEEEEEEE-HHHHHHHHHHT-S-GGGEEEEE-